Protein AF-A0A2K8Z635-F1 (afdb_monomer_lite)

Sequence (127 aa):
MEIAISVKSTGHTFAFESPINYEHSSGFTSQISENAKSEMELFAINGAIYDAGKGVIEWVYNIGTKQEDVEHIGIWWENRKLTDYDGVFALPVQAIILLEQAGIKVGENYRPESDPAAGEKRLFILD

Organism: NCBI:txid2057025

pLDDT: mean 82.05, std 16.28, range [40.5, 97.56]

Radius of gyration: 15.07 Å; chains: 1; bounding box: 42×35×36 Å

Secondary structure (DSSP, 8-state):
------EEEEEEEEEEEEEEEEE-TTS-EEEEEEEEEEEEEEEEETT---SSEEEEEEEEEESSSSS-EEEEEEEEEETTEEEEES-SSPPPHHHHHHHHHTTPBPPGGGSGGGSTTS-SS--EEE-

Foldseek 3Di:
DDDPFDKDFLPQKDWAWAWEWEAEPVRDIDTLAGTKTKMWTWIFGVSDDDQWGKTKIWMWIDSPDPDIDIDIKIWTHHRLETDDIPDPDADDPRVQVSSVVSVRHYDPVRDLVNDPVSPPGYDYDYD

Structure (mmCIF, N/CA/C/O backbone):
data_AF-A0A2K8Z635-F1
#
_entry.id   AF-A0A2K8Z635-F1
#
loop_
_atom_site.group_PDB
_atom_site.id
_atom_site.type_symbol
_atom_site.label_atom_id
_atom_site.label_alt_id
_atom_site.label_comp_id
_atom_site.label_asym_id
_atom_site.label_entity_id
_atom_site.label_seq_id
_atom_site.pdbx_PDB_ins_code
_atom_site.Cartn_x
_atom_site.Cartn_y
_atom_site.Cartn_z
_atom_site.occupancy
_atom_site.B_iso_or_equiv
_atom_site.auth_seq_id
_atom_site.auth_comp_id
_atom_site.auth_asym_id
_atom_site.auth_atom_id
_atom_site.pdbx_PDB_model_num
ATOM 1 N N . MET A 1 1 ? -29.509 15.223 8.320 1.00 44.94 1 MET A N 1
ATOM 2 C CA . MET A 1 1 ? -28.240 15.808 7.849 1.00 44.94 1 MET A CA 1
ATOM 3 C C . MET A 1 1 ? -27.426 14.654 7.297 1.00 44.94 1 MET A C 1
ATOM 5 O O . MET A 1 1 ? -26.952 13.849 8.086 1.00 44.94 1 MET A O 1
ATOM 9 N N . GLU A 1 2 ? -27.387 14.485 5.976 1.00 46.06 2 GLU A N 1
ATOM 10 C CA . GLU A 1 2 ? -26.476 13.518 5.355 1.00 46.06 2 GLU A CA 1
ATOM 11 C C . GLU A 1 2 ? -25.056 14.053 5.518 1.00 46.06 2 GLU A C 1
ATOM 13 O O . GLU A 1 2 ? -24.735 15.147 5.054 1.00 46.06 2 GLU A O 1
ATOM 18 N N . ILE A 1 3 ? -24.217 13.318 6.241 1.00 56.84 3 ILE A N 1
ATOM 19 C CA . ILE A 1 3 ? -22.784 13.581 6.247 1.00 56.84 3 ILE A CA 1
ATOM 20 C C . ILE A 1 3 ? -22.278 13.021 4.920 1.00 56.84 3 ILE A C 1
ATOM 22 O O . ILE A 1 3 ? -22.332 11.811 4.712 1.00 56.84 3 ILE A O 1
ATOM 26 N N . ALA A 1 4 ? -21.835 13.888 4.010 1.00 60.78 4 ALA A N 1
ATOM 27 C CA . ALA A 1 4 ? -21.200 13.454 2.773 1.00 60.78 4 ALA A CA 1
ATOM 28 C C . ALA A 1 4 ? -19.910 12.694 3.120 1.00 60.78 4 ALA A C 1
ATOM 30 O O . ALA A 1 4 ? -18.899 13.292 3.495 1.00 60.78 4 ALA A O 1
ATOM 31 N N . ILE A 1 5 ? -19.964 11.365 3.041 1.00 65.88 5 ILE A N 1
ATOM 32 C CA . ILE A 1 5 ? -18.805 10.491 3.208 1.00 65.88 5 ILE A CA 1
ATOM 33 C C . ILE A 1 5 ? -17.920 10.709 1.982 1.00 65.88 5 ILE A C 1
ATOM 35 O O . ILE A 1 5 ? -18.317 10.388 0.865 1.00 65.88 5 ILE A O 1
ATOM 39 N N . SER A 1 6 ? -16.737 11.285 2.183 1.00 82.81 6 SER A N 1
ATOM 40 C CA . SER A 1 6 ? -15.751 11.497 1.119 1.00 82.81 6 SER A CA 1
ATOM 41 C C . SER A 1 6 ? -14.431 10.856 1.515 1.00 82.81 6 SER A C 1
ATOM 43 O O . SER A 1 6 ? -14.012 10.948 2.669 1.00 82.81 6 SER A O 1
ATOM 45 N N . VAL A 1 7 ? -13.793 10.180 0.565 1.00 89.31 7 VAL A N 1
ATOM 46 C CA . VAL A 1 7 ? -12.424 9.688 0.721 1.00 89.31 7 VAL A CA 1
ATOM 47 C C . VAL A 1 7 ? -11.491 10.888 0.568 1.00 89.31 7 VAL A C 1
ATOM 49 O O . VAL A 1 7 ? -11.646 11.676 -0.364 1.00 89.31 7 VAL A O 1
ATOM 52 N N . LYS A 1 8 ? -10.587 11.081 1.528 1.00 94.75 8 LYS A N 1
ATOM 53 C CA . LYS A 1 8 ? -9.629 12.191 1.553 1.00 94.75 8 LYS A CA 1
ATOM 54 C C . LYS A 1 8 ? -8.260 11.685 1.972 1.00 94.75 8 LYS A C 1
ATOM 56 O O . LYS A 1 8 ? -8.165 10.675 2.669 1.00 94.75 8 LYS A O 1
ATOM 61 N N . SER A 1 9 ? -7.233 12.425 1.572 1.00 96.31 9 SER A N 1
ATOM 62 C CA . SER A 1 9 ? -5.860 12.192 2.001 1.00 96.31 9 SER A CA 1
ATOM 63 C C . SER A 1 9 ? -5.777 12.133 3.524 1.00 96.31 9 SER A C 1
ATOM 65 O O . SER A 1 9 ? -6.423 12.916 4.230 1.00 96.31 9 SER A O 1
ATOM 67 N N . THR A 1 10 ? -4.977 11.192 4.015 1.00 96.00 10 THR A N 1
ATOM 68 C CA . THR A 1 10 ? -4.599 11.105 5.431 1.00 96.00 10 THR A CA 1
ATOM 69 C C . THR A 1 10 ? -3.318 11.884 5.739 1.00 96.00 10 THR A C 1
ATOM 71 O O . THR A 1 10 ? -2.950 12.015 6.903 1.00 96.00 10 THR A O 1
ATOM 74 N N . GLY A 1 11 ? -2.635 12.400 4.711 1.00 95.69 11 GLY A N 1
ATOM 75 C CA . GLY A 1 11 ? -1.324 13.044 4.807 1.00 95.69 11 GLY A CA 1
ATOM 76 C C . GLY A 1 11 ? -0.149 12.072 4.943 1.00 95.69 11 GLY A C 1
ATOM 77 O O . GLY A 1 11 ? 0.991 12.520 5.048 1.00 95.69 11 GLY A O 1
ATOM 78 N N . HIS A 1 12 ? -0.401 10.760 4.949 1.00 97.12 12 HIS A N 1
ATOM 79 C CA . HIS A 1 12 ? 0.648 9.747 4.931 1.00 97.12 12 HIS A CA 1
ATOM 80 C C . HIS A 1 12 ? 1.047 9.443 3.488 1.00 97.12 12 HIS A C 1
ATOM 82 O O . HIS A 1 12 ? 0.232 8.935 2.715 1.00 97.12 12 HIS A O 1
ATOM 88 N N . THR A 1 13 ? 2.304 9.733 3.158 1.00 96.00 13 THR A N 1
ATOM 89 C CA . THR A 1 13 ? 2.902 9.475 1.847 1.00 96.00 13 THR A CA 1
ATOM 90 C C . THR A 1 13 ? 4.233 8.742 1.985 1.00 96.00 13 THR A C 1
ATOM 92 O O . THR A 1 13 ? 4.923 8.852 3.003 1.00 96.00 13 THR A O 1
ATOM 95 N N . PHE A 1 14 ? 4.602 7.979 0.957 1.00 90.62 14 PHE A N 1
ATOM 96 C CA . PHE A 1 14 ? 5.854 7.233 0.910 1.00 90.62 14 PHE A CA 1
ATOM 97 C C . PHE A 1 14 ? 6.401 7.173 -0.521 1.00 90.62 14 PHE A C 1
ATOM 99 O O . PHE A 1 14 ? 5.813 6.538 -1.393 1.00 90.62 14 PHE A O 1
ATOM 106 N N . ALA A 1 15 ? 7.548 7.814 -0.754 1.00 92.50 15 ALA A N 1
ATOM 107 C CA . ALA A 1 15 ? 8.240 7.806 -2.041 1.00 92.50 15 ALA A CA 1
ATOM 108 C C . ALA A 1 15 ? 9.423 6.828 -2.032 1.00 92.50 15 ALA A C 1
ATOM 110 O O . ALA A 1 15 ? 10.164 6.742 -1.048 1.00 92.50 15 ALA A O 1
ATOM 111 N N . PHE A 1 16 ? 9.614 6.100 -3.130 1.00 89.88 16 PHE A N 1
ATOM 112 C CA . PHE A 1 16 ? 10.649 5.077 -3.256 1.00 89.88 16 PHE A CA 1
ATOM 113 C C . PHE A 1 16 ? 11.012 4.799 -4.717 1.00 89.88 16 PHE A C 1
ATOM 115 O O . PHE A 1 16 ? 10.298 5.175 -5.644 1.00 89.88 16 PHE A O 1
ATOM 122 N N . GLU A 1 17 ? 12.128 4.102 -4.918 1.00 88.56 17 GLU A N 1
ATOM 123 C CA . GLU A 1 17 ? 12.470 3.498 -6.203 1.00 88.56 17 GLU A CA 1
ATOM 124 C C . GLU A 1 17 ? 12.459 1.974 -6.055 1.00 88.56 17 GLU A C 1
ATOM 126 O O . GLU A 1 17 ? 12.919 1.431 -5.044 1.00 88.56 17 GLU A O 1
ATOM 131 N N . SER A 1 18 ? 11.874 1.275 -7.026 1.00 82.62 18 SER A N 1
ATOM 132 C CA . SER A 1 18 ? 11.796 -0.188 -7.000 1.00 82.62 18 SER A CA 1
ATOM 133 C C . SER A 1 18 ? 11.584 -0.773 -8.394 1.00 82.62 18 SER A C 1
ATOM 135 O O . SER A 1 18 ? 11.119 -0.061 -9.292 1.00 82.62 18 SER A O 1
ATOM 137 N N . PRO A 1 19 ? 11.891 -2.065 -8.591 1.00 83.81 19 PRO A N 1
ATOM 138 C CA . PRO A 1 19 ? 11.455 -2.755 -9.788 1.00 83.81 19 PRO A CA 1
ATOM 139 C C . PRO A 1 19 ? 9.928 -2.828 -9.829 1.00 83.81 19 PRO A C 1
ATOM 141 O O . PRO A 1 19 ? 9.289 -3.082 -8.810 1.00 83.81 19 PRO A O 1
ATOM 144 N N . ILE A 1 20 ? 9.363 -2.666 -11.021 1.00 81.56 20 ILE A N 1
ATOM 145 C CA . ILE A 1 20 ? 7.942 -2.880 -11.291 1.00 81.56 20 ILE A CA 1
ATOM 146 C C . ILE A 1 20 ? 7.815 -4.073 -12.222 1.00 81.56 20 ILE A C 1
ATOM 148 O O . ILE A 1 20 ? 8.414 -4.095 -13.302 1.00 81.56 20 ILE A O 1
ATOM 152 N N . ASN A 1 21 ? 7.023 -5.053 -11.803 1.00 79.88 21 ASN A N 1
ATOM 153 C CA . ASN A 1 21 ? 6.671 -6.209 -12.610 1.00 79.88 21 ASN A CA 1
ATOM 154 C C . ASN A 1 21 ? 5.177 -6.168 -12.910 1.00 79.88 21 ASN A C 1
ATOM 156 O O . ASN A 1 21 ? 4.376 -5.928 -12.014 1.00 79.88 21 ASN A O 1
ATOM 160 N N . TYR A 1 22 ? 4.814 -6.439 -14.154 1.00 75.25 22 TYR A N 1
ATOM 161 C CA . TYR A 1 22 ? 3.451 -6.773 -14.529 1.00 75.25 22 TYR A CA 1
ATOM 162 C C . TYR A 1 22 ? 3.219 -8.255 -14.294 1.00 75.25 22 TYR A C 1
ATOM 164 O O . TYR A 1 22 ? 4.064 -9.070 -14.680 1.00 75.25 22 TYR A O 1
ATOM 172 N N . GLU A 1 23 ? 2.079 -8.613 -13.727 1.00 70.69 23 GLU A N 1
ATOM 173 C CA . GLU A 1 23 ? 1.640 -9.997 -13.659 1.00 70.69 23 GLU A CA 1
ATOM 174 C C . GLU A 1 23 ? 0.382 -10.202 -14.499 1.00 70.69 23 GLU A C 1
ATOM 176 O O . GLU A 1 23 ? -0.639 -9.551 -14.312 1.00 70.69 23 GLU A O 1
ATOM 181 N N . HIS A 1 24 ? 0.461 -11.142 -15.436 1.00 69.19 24 HIS A N 1
ATOM 182 C CA . HIS A 1 24 ? -0.672 -11.543 -16.258 1.00 69.19 24 HIS A CA 1
ATOM 183 C C . HIS A 1 24 ? -1.555 -12.530 -15.492 1.00 69.19 24 HIS A C 1
ATOM 185 O O . HIS A 1 24 ? -1.052 -13.334 -14.706 1.00 69.19 24 HIS A O 1
ATOM 191 N N . SER A 1 25 ? -2.847 -12.612 -15.829 1.00 68.69 25 SER A N 1
ATOM 192 C CA . SER A 1 25 ? -3.789 -13.559 -15.200 1.00 68.69 25 SER A CA 1
ATOM 193 C C . SER A 1 25 ? -3.396 -15.043 -15.349 1.00 68.69 25 SER A C 1
ATOM 195 O O . SER A 1 25 ? -3.985 -15.913 -14.713 1.00 68.69 25 SER A O 1
ATOM 197 N N . SER A 1 26 ? -2.403 -15.358 -16.189 1.00 74.44 26 SER A N 1
ATOM 198 C CA . SER A 1 26 ? -1.789 -16.686 -16.306 1.00 74.44 26 SER A CA 1
ATOM 199 C C . SER A 1 26 ? -0.728 -16.992 -15.235 1.00 74.44 26 SER A C 1
ATOM 201 O O . SER A 1 26 ? -0.135 -18.069 -15.286 1.00 74.44 26 SER A O 1
ATOM 203 N N . GLY A 1 27 ? -0.422 -16.050 -14.335 1.00 67.50 27 GLY A N 1
ATOM 204 C CA . GLY A 1 27 ? 0.695 -16.122 -13.382 1.00 67.50 27 GLY A CA 1
ATOM 205 C C . GLY A 1 27 ? 2.073 -15.903 -14.022 1.00 67.50 27 GLY A C 1
ATOM 206 O O . GLY A 1 27 ? 3.099 -16.242 -13.435 1.00 67.50 27 GLY A O 1
ATOM 207 N N . PHE A 1 28 ? 2.117 -15.403 -15.264 1.00 75.12 28 PHE A N 1
ATOM 208 C CA . PHE A 1 28 ? 3.374 -15.026 -15.917 1.00 75.12 28 PHE A CA 1
ATOM 209 C C . PHE A 1 28 ? 3.730 -13.598 -15.523 1.00 75.12 28 PHE A C 1
ATOM 211 O O . PHE A 1 28 ? 2.855 -12.734 -15.516 1.00 75.12 28 PHE A O 1
ATOM 218 N N . THR A 1 29 ? 5.007 -13.339 -15.254 1.00 72.94 29 THR A N 1
ATOM 219 C CA . THR A 1 29 ? 5.478 -12.018 -14.841 1.00 72.94 29 THR A CA 1
ATOM 220 C C . THR A 1 29 ? 6.413 -11.412 -15.883 1.00 72.94 29 THR A C 1
ATOM 222 O O . THR A 1 29 ? 7.331 -12.066 -16.381 1.00 72.94 29 THR A O 1
ATOM 225 N N . SER A 1 30 ? 6.191 -10.136 -16.191 1.00 78.19 30 SER A N 1
ATOM 226 C CA . SER A 1 30 ? 7.004 -9.339 -17.110 1.00 78.19 30 SER A CA 1
ATOM 227 C C . SER A 1 30 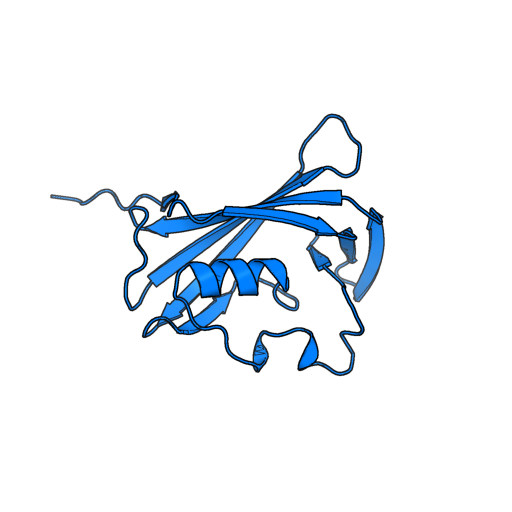? 7.576 -8.144 -16.360 1.00 78.19 30 SER A C 1
ATOM 229 O O . SER A 1 30 ? 6.828 -7.318 -15.845 1.00 78.19 30 SER A O 1
ATOM 231 N N . GLN A 1 31 ? 8.898 -8.013 -16.296 1.00 81.38 31 GLN A N 1
ATOM 232 C CA . GLN A 1 31 ? 9.506 -6.837 -15.684 1.00 81.38 31 GLN A CA 1
ATOM 233 C C . GLN A 1 31 ? 9.316 -5.613 -16.590 1.00 81.38 31 GLN A C 1
ATOM 235 O O . GLN A 1 31 ? 9.783 -5.608 -17.729 1.00 81.38 31 GLN A O 1
ATOM 240 N N . ILE A 1 32 ? 8.647 -4.578 -16.079 1.00 82.94 32 ILE A N 1
ATOM 241 C CA . ILE A 1 32 ? 8.407 -3.322 -16.804 1.00 82.94 32 ILE A CA 1
ATOM 242 C C . ILE A 1 32 ? 9.525 -2.313 -16.519 1.00 82.94 32 ILE A C 1
ATOM 244 O O . ILE A 1 32 ? 9.932 -1.560 -17.401 1.00 82.94 32 ILE A O 1
ATOM 248 N N . SER A 1 33 ? 10.048 -2.300 -15.291 1.00 84.31 33 SER A N 1
ATOM 249 C CA . SER A 1 33 ? 11.149 -1.420 -14.899 1.00 84.31 33 SER A CA 1
ATOM 250 C C . SER A 1 33 ? 12.019 -2.066 -13.825 1.00 84.31 33 SER A C 1
ATOM 252 O O . SER A 1 33 ? 11.529 -2.796 -12.966 1.00 84.31 33 SER A O 1
ATOM 254 N N . GLU A 1 34 ? 13.322 -1.796 -13.854 1.00 83.56 34 GLU A N 1
ATOM 255 C CA . GLU A 1 34 ? 14.257 -2.139 -12.770 1.00 83.56 34 GLU A CA 1
ATOM 256 C C . GLU A 1 34 ? 14.234 -1.118 -11.633 1.00 83.56 34 GLU A C 1
ATOM 258 O O . GLU A 1 34 ? 14.522 -1.468 -10.491 1.00 83.56 34 GLU A O 1
ATOM 263 N N . ASN A 1 35 ? 13.900 0.137 -11.940 1.00 85.69 35 ASN A N 1
ATOM 264 C CA . ASN A 1 35 ? 14.037 1.244 -11.004 1.00 85.69 35 ASN A CA 1
ATOM 265 C C 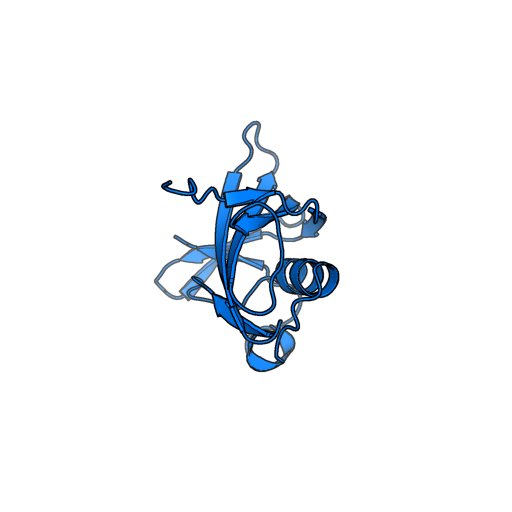. ASN A 1 35 ? 13.016 2.352 -11.297 1.00 85.69 35 ASN A C 1
ATOM 267 O O . ASN A 1 35 ? 13.366 3.468 -11.685 1.00 85.69 35 ASN A O 1
ATOM 271 N N . ALA A 1 36 ? 11.733 2.018 -11.178 1.00 87.94 36 ALA A N 1
ATOM 272 C CA . ALA A 1 36 ? 10.662 2.987 -11.339 1.00 87.94 36 ALA A CA 1
ATOM 273 C C . ALA A 1 36 ? 10.591 3.897 -10.115 1.00 87.94 36 ALA A C 1
ATOM 275 O O . ALA A 1 36 ? 10.614 3.425 -8.975 1.00 87.94 36 ALA A O 1
ATOM 276 N N . LYS A 1 37 ? 10.445 5.198 -10.363 1.00 90.62 37 LYS A N 1
ATOM 277 C CA . LYS A 1 37 ? 10.122 6.160 -9.309 1.00 90.62 37 LYS A CA 1
ATOM 278 C C . LYS A 1 37 ? 8.659 5.993 -8.951 1.00 90.62 37 LYS A C 1
ATOM 280 O O . LYS A 1 37 ? 7.822 5.981 -9.848 1.00 90.62 37 LYS A O 1
ATOM 285 N N . SER A 1 38 ? 8.389 5.826 -7.667 1.00 90.88 38 SER A N 1
ATOM 286 C CA . SER A 1 38 ? 7.069 5.528 -7.131 1.00 90.88 38 SER A CA 1
ATOM 287 C C . SER A 1 38 ? 6.748 6.429 -5.948 1.00 90.88 38 SER A C 1
ATOM 289 O O . SER A 1 38 ? 7.625 6.747 -5.142 1.00 90.88 38 SER A O 1
ATOM 291 N N . GLU A 1 39 ? 5.479 6.780 -5.817 1.00 94.69 39 GLU A N 1
ATOM 292 C CA . GLU A 1 39 ? 4.905 7.454 -4.663 1.00 94.69 39 GLU A CA 1
ATOM 293 C C . GLU A 1 39 ? 3.601 6.757 -4.280 1.00 94.69 39 GLU A C 1
ATOM 295 O O . GLU A 1 39 ? 2.767 6.473 -5.135 1.00 94.69 39 GLU A O 1
ATOM 300 N N . MET A 1 40 ? 3.442 6.451 -2.995 1.00 95.25 40 MET A N 1
ATOM 301 C CA . MET A 1 40 ? 2.195 5.943 -2.437 1.00 95.25 40 MET A CA 1
ATOM 302 C C . MET A 1 40 ? 1.599 6.953 -1.466 1.00 95.25 40 MET A C 1
ATOM 304 O O . MET A 1 40 ? 2.320 7.502 -0.632 1.00 95.25 40 MET A O 1
ATOM 308 N N . GLU A 1 41 ? 0.283 7.132 -1.512 1.00 97.56 41 GLU A N 1
ATOM 309 C CA . GLU A 1 41 ? -0.470 7.956 -0.569 1.00 97.56 41 GLU A CA 1
ATOM 310 C C . GLU A 1 41 ? -1.679 7.195 -0.024 1.00 97.56 41 GLU A C 1
ATOM 312 O O . GLU A 1 41 ? -2.409 6.529 -0.757 1.00 97.56 41 GLU A O 1
ATOM 317 N N . LEU A 1 42 ? -1.904 7.304 1.288 1.00 97.56 42 LEU A N 1
ATOM 318 C CA . LEU A 1 42 ? -3.050 6.692 1.948 1.00 97.56 42 LEU A CA 1
ATOM 319 C C . LEU A 1 42 ? -4.221 7.676 2.041 1.00 97.56 42 LEU A C 1
ATOM 321 O O . LEU A 1 42 ? -4.117 8.749 2.647 1.00 97.56 42 LEU A O 1
ATOM 325 N N . PHE A 1 43 ? -5.380 7.245 1.556 1.00 97.25 43 PHE A N 1
ATOM 326 C CA . PHE A 1 43 ? -6.647 7.950 1.675 1.00 97.25 43 PHE A CA 1
ATOM 327 C C . PHE A 1 43 ? -7.642 7.155 2.525 1.00 97.25 43 PHE A C 1
ATOM 329 O O . PHE A 1 43 ? -7.738 5.931 2.439 1.00 97.25 43 PHE A O 1
ATOM 336 N N . ALA A 1 44 ? -8.439 7.859 3.326 1.00 96.50 44 ALA A N 1
ATOM 337 C CA . ALA A 1 44 ? -9.456 7.266 4.190 1.00 96.50 44 ALA A CA 1
ATOM 338 C C . ALA A 1 44 ? -10.733 8.109 4.210 1.00 96.50 44 ALA A C 1
ATOM 340 O O . ALA A 1 44 ? -10.757 9.262 3.767 1.00 96.50 44 ALA A O 1
ATOM 341 N N . ILE A 1 45 ? -11.814 7.549 4.756 1.00 92.50 45 ILE A N 1
ATOM 342 C CA . ILE A 1 45 ? -13.055 8.300 4.970 1.00 92.50 45 ILE A CA 1
ATOM 343 C C . ILE A 1 45 ? -12.761 9.526 5.840 1.00 92.50 45 ILE A C 1
ATOM 345 O O . ILE A 1 45 ? -12.271 9.418 6.963 1.00 92.50 45 ILE A O 1
ATOM 349 N N . ASN A 1 46 ? -13.077 10.701 5.300 1.00 91.44 46 ASN A N 1
ATOM 350 C CA . ASN A 1 46 ? -12.817 12.007 5.894 1.00 91.44 46 ASN A CA 1
ATOM 351 C C . ASN A 1 46 ? -11.334 12.284 6.215 1.00 91.44 46 ASN A C 1
ATOM 353 O O . ASN A 1 46 ? -11.057 13.230 6.948 1.00 91.44 46 ASN A O 1
ATOM 357 N N . GLY A 1 47 ? -10.397 11.506 5.658 1.00 93.88 47 GLY A N 1
ATOM 358 C CA . GLY A 1 47 ? -8.954 11.671 5.871 1.00 93.88 47 GLY A CA 1
ATOM 359 C C . GLY A 1 47 ? -8.472 11.235 7.254 1.00 93.88 47 GLY A C 1
ATOM 360 O O . GLY A 1 47 ? -7.402 11.649 7.685 1.00 93.88 47 GLY A O 1
ATOM 361 N N . ALA A 1 48 ? -9.259 10.428 7.975 1.00 93.94 48 ALA A N 1
ATOM 362 C CA . ALA A 1 48 ? -8.948 10.016 9.339 1.00 93.94 48 ALA A CA 1
ATOM 363 C C . ALA A 1 48 ? -8.848 8.490 9.476 1.00 93.94 48 ALA A C 1
ATOM 365 O O . ALA A 1 48 ? -9.697 7.746 8.982 1.00 93.94 48 ALA A O 1
ATOM 366 N N . ILE A 1 49 ? -7.830 8.035 10.213 1.00 94.56 49 ILE A N 1
ATOM 367 C CA . ILE A 1 49 ? -7.651 6.628 10.585 1.00 94.56 49 ILE A CA 1
ATOM 368 C C . ILE A 1 49 ? -8.347 6.365 11.923 1.00 94.56 49 ILE A C 1
ATOM 370 O O . ILE A 1 49 ? -7.826 6.670 12.999 1.00 94.56 49 ILE A O 1
ATOM 374 N N . TYR A 1 50 ? -9.555 5.813 11.843 1.00 94.06 50 TYR A N 1
ATOM 375 C CA . TYR A 1 50 ? -10.314 5.327 12.997 1.00 94.06 50 TYR A CA 1
ATOM 376 C C . TYR A 1 50 ? -9.910 3.896 13.364 1.00 94.06 50 TYR A C 1
ATOM 378 O O . TYR A 1 50 ? -9.160 3.248 12.638 1.00 94.06 50 TYR A O 1
ATOM 386 N N . ASP A 1 51 ? -10.426 3.373 14.477 1.00 96.00 51 ASP A N 1
ATOM 387 C CA . ASP A 1 51 ? -10.096 2.009 14.901 1.00 96.00 51 ASP A CA 1
ATOM 388 C C . ASP A 1 51 ? -10.599 0.942 13.923 1.00 96.00 51 ASP A C 1
ATOM 390 O O . ASP A 1 51 ? -9.919 -0.059 13.726 1.00 96.00 51 ASP A O 1
ATOM 394 N N . ALA A 1 52 ? -11.733 1.165 13.261 1.00 96.56 52 ALA A N 1
ATOM 395 C CA . ALA A 1 52 ? -12.201 0.340 12.153 1.00 96.56 52 ALA A CA 1
ATOM 396 C C . ALA A 1 52 ? -12.547 1.228 10.959 1.00 96.56 52 ALA A C 1
ATOM 398 O O . ALA A 1 52 ? -13.074 2.333 11.133 1.00 96.56 52 ALA A O 1
ATOM 399 N N . GLY A 1 53 ? -12.250 0.761 9.752 1.00 95.19 53 GLY A N 1
ATOM 400 C CA . GLY A 1 53 ? -12.467 1.558 8.558 1.00 95.19 53 GLY A CA 1
ATOM 401 C C . GLY A 1 53 ? -12.011 0.887 7.275 1.00 95.19 53 GLY A C 1
ATOM 402 O O . GLY A 1 53 ? -11.615 -0.277 7.246 1.00 95.19 53 GLY A O 1
ATOM 403 N N . LYS A 1 54 ? -12.116 1.665 6.201 1.00 95.56 54 LYS A N 1
ATOM 404 C CA . LYS A 1 54 ? -11.620 1.325 4.875 1.00 95.56 54 LYS A CA 1
ATOM 405 C C . LYS A 1 54 ? -10.959 2.537 4.239 1.00 95.56 54 LYS A C 1
ATOM 407 O O . LYS A 1 54 ? -11.307 3.681 4.562 1.00 95.56 54 LYS A O 1
ATOM 412 N N . GLY A 1 55 ? -10.044 2.273 3.326 1.00 95.12 55 GLY A N 1
ATOM 413 C CA . GLY A 1 55 ? -9.252 3.284 2.647 1.00 95.12 55 GLY A CA 1
ATOM 414 C C . GLY A 1 55 ? -8.785 2.796 1.290 1.00 95.12 55 GLY A C 1
ATOM 415 O O . GLY A 1 55 ? -9.130 1.693 0.869 1.00 95.12 55 GLY A O 1
ATOM 416 N N . VAL A 1 56 ? -8.011 3.639 0.626 1.00 95.56 56 VAL A N 1
ATOM 417 C CA . VAL A 1 56 ? -7.325 3.306 -0.617 1.00 95.56 56 VAL A CA 1
ATOM 418 C C . VAL A 1 56 ? -5.899 3.824 -0.524 1.00 95.56 56 VAL A C 1
ATOM 420 O O . VAL A 1 56 ? -5.672 4.934 -0.040 1.00 95.56 56 VAL A O 1
ATOM 423 N N . ILE A 1 57 ? -4.946 3.005 -0.941 1.00 95.25 57 ILE A N 1
ATOM 424 C CA . ILE A 1 57 ? -3.594 3.448 -1.246 1.00 95.25 57 ILE A CA 1
ATOM 425 C C . ILE A 1 57 ? -3.592 3.791 -2.729 1.00 95.25 57 ILE A C 1
ATOM 427 O O . ILE A 1 57 ? -3.886 2.931 -3.556 1.00 95.25 57 ILE A O 1
ATOM 431 N N . GLU A 1 58 ? -3.303 5.041 -3.057 1.00 94.88 58 GLU A N 1
ATOM 432 C CA . GLU A 1 58 ? -2.990 5.439 -4.426 1.00 94.88 58 GLU A CA 1
ATOM 433 C C . GLU A 1 58 ? -1.493 5.261 -4.635 1.00 94.88 58 GLU A C 1
ATOM 435 O O . GLU A 1 58 ? -0.700 5.735 -3.823 1.00 94.88 58 GLU A O 1
ATOM 440 N N . TRP A 1 59 ? -1.112 4.556 -5.692 1.00 92.50 59 TRP A N 1
ATOM 441 C CA . TRP A 1 59 ? 0.273 4.330 -6.063 1.00 92.50 59 TRP A CA 1
ATOM 442 C C . TRP A 1 59 ? 0.527 4.912 -7.449 1.00 92.50 59 TRP A C 1
ATOM 444 O O . TRP A 1 59 ? 0.111 4.358 -8.463 1.00 92.50 59 TRP A O 1
ATOM 454 N N . VAL A 1 60 ? 1.242 6.032 -7.471 1.00 92.56 60 VAL A N 1
ATOM 455 C CA . VAL A 1 60 ? 1.705 6.696 -8.686 1.00 92.56 60 VAL A CA 1
ATOM 456 C C . VAL A 1 60 ? 3.112 6.210 -9.002 1.00 92.56 60 VAL A C 1
ATOM 458 O O . VAL A 1 60 ? 3.982 6.207 -8.127 1.00 92.56 60 VAL A O 1
ATOM 461 N N . TYR A 1 61 ? 3.375 5.813 -10.243 1.00 89.19 61 TYR A N 1
ATOM 462 C CA . TYR A 1 61 ? 4.719 5.433 -10.667 1.00 89.19 61 TYR A CA 1
ATOM 463 C C . TYR A 1 61 ? 5.053 5.896 -12.081 1.00 89.19 61 TYR A C 1
ATOM 465 O O . TYR A 1 61 ? 4.193 6.174 -12.913 1.00 89.19 61 TYR A O 1
ATOM 473 N N . ASN A 1 62 ? 6.354 5.988 -12.353 1.00 85.69 62 ASN A N 1
ATOM 474 C CA . ASN A 1 62 ? 6.883 6.358 -13.656 1.00 85.69 62 ASN A CA 1
ATOM 475 C C . ASN A 1 62 ? 7.967 5.365 -14.098 1.00 85.69 62 ASN A C 1
ATOM 477 O O . ASN A 1 62 ? 9.004 5.208 -13.444 1.00 85.69 62 ASN A O 1
ATOM 481 N N . ILE A 1 63 ? 7.740 4.725 -15.246 1.00 82.81 63 ILE A N 1
ATOM 482 C CA . ILE A 1 63 ? 8.652 3.757 -15.883 1.00 82.81 63 ILE A CA 1
ATOM 483 C C . ILE A 1 63 ? 9.562 4.397 -16.952 1.00 82.81 63 ILE A C 1
ATOM 485 O O . ILE A 1 63 ? 9.992 3.745 -17.900 1.00 82.81 63 ILE A O 1
ATOM 489 N N . GLY A 1 64 ? 9.857 5.693 -16.826 1.00 75.12 64 GLY A N 1
ATOM 490 C CA . GLY A 1 64 ? 10.671 6.459 -17.777 1.00 75.12 64 GLY A CA 1
ATOM 491 C C . GLY A 1 64 ? 9.889 7.022 -18.969 1.00 75.12 64 GLY A C 1
ATOM 492 O O . GLY A 1 64 ? 10.493 7.484 -19.940 1.00 75.12 64 GLY A O 1
ATOM 493 N N . THR A 1 65 ? 8.556 6.996 -18.917 1.00 74.88 65 THR A N 1
ATOM 494 C CA . THR A 1 65 ? 7.671 7.601 -19.922 1.00 74.88 65 THR A CA 1
ATOM 495 C C . THR A 1 65 ? 7.239 9.008 -19.484 1.00 74.88 65 THR A C 1
ATOM 497 O O . THR A 1 65 ? 7.492 9.454 -18.366 1.00 74.88 65 THR A O 1
ATOM 500 N N . LYS A 1 66 ? 6.609 9.768 -20.391 1.00 73.44 66 LYS A N 1
ATOM 501 C CA . LYS A 1 66 ? 6.106 11.122 -20.081 1.00 73.44 66 LYS A CA 1
ATOM 502 C C . LYS A 1 66 ? 4.828 11.127 -19.235 1.00 73.44 66 LYS A C 1
ATOM 504 O O . LYS A 1 66 ? 4.418 12.202 -18.812 1.00 73.44 66 LYS A O 1
ATOM 509 N N . GLN A 1 67 ? 4.177 9.979 -19.079 1.00 77.38 67 GLN A N 1
ATOM 510 C CA . GLN A 1 67 ? 2.940 9.834 -18.321 1.00 77.38 67 GLN A CA 1
ATOM 511 C C . GLN A 1 67 ? 3.240 9.068 -17.041 1.00 77.38 67 GLN A C 1
ATOM 513 O O . GLN A 1 67 ? 4.108 8.201 -17.024 1.00 77.38 67 GLN A O 1
ATOM 518 N N . GLU A 1 68 ? 2.565 9.459 -15.972 1.00 85.06 68 GLU A N 1
ATOM 519 C CA . GLU A 1 68 ? 2.546 8.708 -14.727 1.00 85.06 68 GLU A CA 1
ATOM 520 C C . GLU A 1 68 ? 1.402 7.702 -14.806 1.00 85.06 68 GLU A C 1
ATOM 522 O O . GLU A 1 68 ? 0.317 8.027 -15.298 1.00 85.06 68 GLU A O 1
ATOM 527 N N . ASP A 1 69 ? 1.675 6.491 -14.349 1.00 87.75 69 ASP A N 1
ATOM 528 C CA . ASP A 1 69 ? 0.689 5.437 -14.185 1.00 87.75 69 ASP A CA 1
ATOM 529 C C . ASP A 1 69 ? 0.179 5.473 -12.736 1.00 87.75 69 ASP A C 1
ATOM 531 O O . ASP A 1 69 ? 0.922 5.846 -11.821 1.00 87.75 69 ASP A O 1
ATOM 535 N N . VAL A 1 70 ? -1.094 5.128 -12.526 1.00 90.19 70 VAL A N 1
ATOM 536 C CA . VAL A 1 70 ? -1.752 5.199 -11.213 1.00 90.19 70 VAL A CA 1
ATOM 537 C C . VAL A 1 70 ? -2.503 3.907 -10.946 1.00 90.19 70 VAL A C 1
ATOM 539 O O . VAL A 1 70 ? -3.360 3.521 -11.736 1.00 90.19 70 VAL A O 1
ATOM 542 N N . GLU A 1 71 ? -2.211 3.293 -9.805 1.00 88.06 71 GLU A N 1
ATOM 543 C CA . GLU A 1 71 ? -2.888 2.099 -9.303 1.00 88.06 71 GLU A CA 1
ATOM 544 C C . GLU A 1 71 ? -3.546 2.378 -7.956 1.00 88.06 71 GLU A C 1
ATOM 546 O O . GLU A 1 71 ? -3.072 3.198 -7.162 1.00 88.06 71 GLU A O 1
ATOM 551 N N . HIS A 1 72 ? -4.633 1.666 -7.673 1.00 90.56 72 HIS A N 1
ATOM 552 C CA . HIS A 1 72 ? -5.394 1.813 -6.436 1.00 90.56 72 HIS A CA 1
ATOM 553 C C . HIS A 1 72 ? -5.485 0.479 -5.707 1.00 90.56 72 HIS A C 1
ATOM 555 O O . HIS A 1 72 ? -5.900 -0.517 -6.287 1.00 90.56 72 HIS A O 1
ATOM 561 N N . ILE A 1 73 ? -5.130 0.484 -4.421 1.00 91.44 73 ILE A N 1
ATOM 562 C CA . ILE A 1 73 ? -5.245 -0.677 -3.532 1.00 91.44 73 ILE A CA 1
ATOM 563 C C . ILE A 1 73 ? -6.214 -0.323 -2.404 1.00 91.44 73 ILE A C 1
ATOM 565 O O . ILE A 1 73 ? -5.874 0.407 -1.467 1.00 91.44 73 ILE A O 1
ATOM 569 N N . GLY A 1 74 ? -7.441 -0.812 -2.491 1.00 93.56 74 GLY A N 1
ATOM 570 C CA . GLY A 1 74 ? -8.425 -0.801 -1.423 1.00 93.56 74 GLY A CA 1
ATOM 571 C C . GLY A 1 74 ? -7.973 -1.636 -0.228 1.00 93.56 74 GLY A C 1
ATOM 572 O O . GLY A 1 74 ? -7.445 -2.736 -0.359 1.00 93.56 74 GLY A O 1
ATOM 573 N N . ILE A 1 75 ? -8.193 -1.101 0.969 1.00 95.38 75 ILE A N 1
ATOM 574 C CA . ILE A 1 75 ? -7.785 -1.713 2.236 1.00 95.38 75 ILE A CA 1
ATOM 575 C C . ILE A 1 75 ? -8.910 -1.635 3.268 1.00 95.38 75 ILE A C 1
ATOM 577 O O . ILE A 1 75 ? -9.678 -0.666 3.308 1.00 95.38 75 ILE A O 1
ATOM 581 N N . TRP A 1 76 ? -8.958 -2.621 4.162 1.00 96.50 76 TRP A N 1
ATOM 582 C CA . TRP A 1 76 ? -9.894 -2.685 5.283 1.00 96.50 76 TRP A CA 1
ATOM 583 C C . TRP A 1 76 ? -9.161 -3.030 6.573 1.00 96.50 76 TRP A C 1
ATOM 585 O O . TRP A 1 76 ? -8.219 -3.824 6.586 1.00 96.50 76 TRP A O 1
ATOM 595 N N . TRP A 1 77 ? -9.595 -2.426 7.678 1.00 97.25 77 TRP A N 1
ATOM 596 C CA . TRP A 1 77 ? -9.000 -2.676 8.984 1.00 97.25 77 TRP A CA 1
ATOM 597 C C . TRP A 1 77 ? -10.025 -2.663 10.114 1.00 97.25 77 TRP A C 1
ATOM 599 O O . TRP A 1 77 ? -11.035 -1.958 10.075 1.00 97.25 77 TRP A O 1
ATOM 609 N N . GLU A 1 78 ? -9.697 -3.394 11.176 1.00 97.44 78 GLU A N 1
ATOM 610 C CA . GLU A 1 78 ? -10.437 -3.435 12.437 1.00 97.44 78 GLU A CA 1
ATOM 611 C C . GLU A 1 78 ? -9.461 -3.412 13.613 1.00 97.44 78 GLU A C 1
ATOM 613 O O . GLU A 1 78 ? -8.419 -4.063 13.582 1.00 97.44 78 GLU A O 1
ATOM 618 N N . ASN A 1 79 ? -9.780 -2.661 14.669 1.00 96.88 79 ASN A N 1
ATOM 619 C CA . ASN A 1 79 ? -8.883 -2.413 15.806 1.00 96.88 79 ASN A CA 1
ATOM 620 C C . ASN A 1 79 ? -7.463 -1.993 15.373 1.00 96.88 79 ASN A C 1
ATOM 622 O O . ASN A 1 79 ? -6.463 -2.437 15.945 1.00 96.88 79 ASN A O 1
ATOM 626 N N . ARG A 1 80 ? -7.385 -1.162 14.323 1.00 96.19 80 ARG A N 1
ATOM 627 C CA . ARG A 1 80 ? -6.148 -0.743 13.648 1.00 96.19 80 ARG A CA 1
ATOM 628 C C . ARG A 1 80 ? -5.271 -1.911 13.202 1.00 96.19 80 ARG A C 1
ATOM 630 O O . ARG A 1 80 ? -4.048 -1.826 13.260 1.00 96.19 80 ARG A O 1
ATOM 637 N N . LYS A 1 81 ? -5.876 -3.017 12.787 1.00 97.19 81 LYS A N 1
ATOM 638 C CA . LYS A 1 81 ? -5.195 -4.158 12.184 1.00 97.19 81 LYS A CA 1
ATOM 639 C C . LYS A 1 81 ? -5.766 -4.382 10.793 1.00 97.19 81 LYS A C 1
ATOM 641 O O . LYS A 1 81 ? -6.984 -4.444 10.659 1.00 97.19 81 LYS A O 1
ATOM 646 N N . LEU A 1 82 ? -4.901 -4.511 9.790 1.00 96.12 82 LEU A N 1
ATOM 647 C CA . LEU A 1 82 ? -5.308 -4.841 8.427 1.00 96.12 82 LEU A CA 1
ATOM 648 C C . LEU A 1 82 ? -6.032 -6.193 8.432 1.00 96.12 82 LEU A C 1
ATOM 650 O O . LEU A 1 82 ? -5.497 -7.193 8.928 1.00 96.12 82 LEU A O 1
ATOM 654 N N . THR A 1 83 ? -7.260 -6.199 7.927 1.00 95.44 83 THR A N 1
ATOM 655 C CA . THR A 1 83 ? -8.115 -7.387 7.855 1.00 95.44 83 THR A CA 1
ATOM 656 C C . THR A 1 83 ? -8.325 -7.864 6.433 1.00 95.44 83 THR A C 1
ATOM 658 O O . THR A 1 83 ? -8.537 -9.061 6.272 1.00 95.44 83 THR A O 1
ATOM 661 N N . ASP A 1 84 ? -8.244 -6.972 5.443 1.00 93.44 84 ASP A N 1
ATOM 662 C CA . ASP A 1 84 ? -8.425 -7.306 4.031 1.00 93.44 84 ASP A CA 1
ATOM 663 C C . ASP A 1 84 ? -7.819 -6.232 3.107 1.00 93.44 84 ASP A C 1
ATOM 665 O O . ASP A 1 84 ? -7.578 -5.097 3.542 1.00 93.44 84 ASP A O 1
ATOM 669 N N . TYR A 1 85 ? -7.610 -6.577 1.836 1.00 91.94 85 TYR A N 1
ATOM 670 C CA . TYR A 1 85 ? -7.250 -5.654 0.754 1.00 91.94 85 TYR A CA 1
ATOM 671 C C . TYR A 1 85 ? -7.700 -6.209 -0.606 1.00 91.94 85 TYR A C 1
ATOM 673 O O . TYR A 1 85 ? -7.847 -7.416 -0.770 1.00 91.94 85 TYR A O 1
ATOM 681 N N . ASP A 1 86 ? -7.921 -5.343 -1.593 1.00 84.88 86 ASP A N 1
ATOM 682 C CA . ASP A 1 86 ? -8.476 -5.709 -2.908 1.00 84.88 86 ASP A CA 1
ATOM 683 C C . ASP A 1 86 ? -7.423 -6.196 -3.917 1.00 84.88 86 ASP A C 1
ATOM 685 O O . ASP A 1 86 ? -7.569 -6.032 -5.127 1.00 84.88 86 ASP A O 1
ATOM 689 N N . GLY A 1 87 ? -6.369 -6.842 -3.423 1.00 71.94 87 GLY A N 1
ATOM 690 C CA . GLY A 1 87 ? -5.345 -7.434 -4.267 1.00 71.94 87 GLY A CA 1
ATOM 691 C C . GLY A 1 87 ? -5.618 -8.901 -4.572 1.00 71.94 87 GLY A C 1
ATOM 692 O O . GLY A 1 87 ? -6.093 -9.665 -3.735 1.00 71.94 87 GLY A O 1
ATOM 693 N N . VAL A 1 88 ? -5.240 -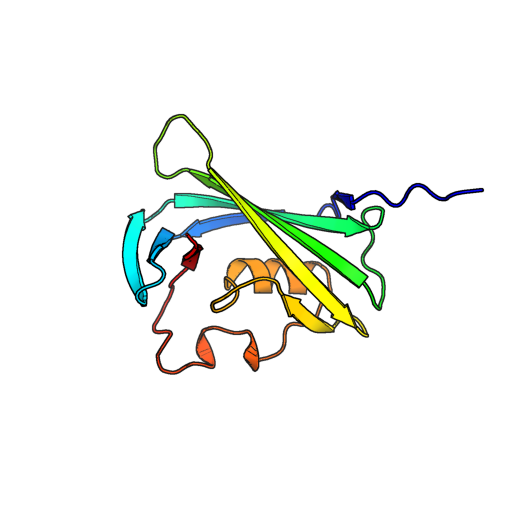9.321 -5.776 1.00 58.12 88 VAL A N 1
ATOM 694 C CA . VAL A 1 88 ? -5.175 -10.745 -6.145 1.00 58.12 88 VAL A CA 1
ATOM 695 C C . VAL A 1 88 ? -3.883 -11.397 -5.616 1.00 58.12 88 VAL A C 1
ATOM 697 O O . VAL A 1 88 ? -3.829 -12.610 -5.429 1.00 58.12 88 VAL A O 1
ATOM 700 N N . PHE A 1 89 ? -2.856 -10.590 -5.320 1.00 65.50 89 PHE A N 1
ATOM 701 C CA . PHE A 1 89 ? -1.504 -11.025 -4.946 1.00 65.50 89 PHE A CA 1
ATOM 702 C C . PHE A 1 89 ? -0.974 -10.270 -3.732 1.00 65.50 89 PHE A C 1
ATOM 704 O O . PHE A 1 89 ? -1.624 -9.348 -3.248 1.00 65.50 89 PHE A O 1
ATOM 711 N N . ALA A 1 90 ? 0.209 -10.658 -3.245 1.00 72.31 90 ALA A N 1
ATOM 712 C CA . ALA A 1 90 ? 0.825 -10.118 -2.037 1.00 72.31 90 ALA A CA 1
ATOM 713 C C . ALA A 1 90 ? 0.887 -8.583 -2.023 1.00 72.31 90 ALA A C 1
ATOM 715 O O . ALA A 1 90 ? 1.239 -7.937 -3.012 1.00 72.31 90 ALA A O 1
ATOM 716 N N . LEU A 1 91 ? 0.585 -8.008 -0.860 1.00 82.69 91 LEU A N 1
ATOM 717 C CA . LEU A 1 91 ? 0.636 -6.570 -0.657 1.00 82.69 91 LEU A CA 1
ATOM 718 C C . LEU A 1 91 ? 2.085 -6.056 -0.824 1.00 82.69 91 LEU A C 1
ATOM 720 O O . LEU A 1 91 ? 3.006 -6.619 -0.219 1.00 82.69 91 LEU A O 1
ATOM 724 N N . PRO A 1 92 ? 2.309 -4.971 -1.589 1.00 84.88 92 PRO A N 1
ATOM 725 C CA . PRO A 1 92 ? 3.594 -4.285 -1.669 1.00 84.88 92 PRO A CA 1
ATOM 726 C C . PRO A 1 92 ? 4.244 -4.037 -0.308 1.00 84.88 92 PRO A C 1
ATOM 728 O O . PRO A 1 92 ? 3.610 -3.481 0.588 1.00 84.88 92 PRO A O 1
ATOM 731 N N . VAL A 1 93 ? 5.538 -4.337 -0.152 1.00 86.62 93 VAL A N 1
ATOM 732 C CA . VAL A 1 93 ? 6.242 -4.055 1.116 1.00 86.62 93 VAL A CA 1
ATOM 733 C C . VAL A 1 93 ? 6.202 -2.562 1.473 1.00 86.62 93 VAL A C 1
ATOM 735 O O . VAL A 1 93 ? 6.125 -2.198 2.643 1.00 86.62 93 VAL A O 1
ATOM 738 N N . GLN A 1 94 ? 6.178 -1.684 0.471 1.00 89.44 94 GLN A N 1
ATOM 739 C CA . GLN A 1 94 ? 6.053 -0.240 0.653 1.00 89.44 94 GLN A CA 1
ATOM 740 C C . GLN A 1 94 ? 4.662 0.170 1.147 1.00 89.44 94 GLN A C 1
ATOM 742 O O . GLN A 1 94 ? 4.565 1.034 2.017 1.00 89.44 94 GLN A O 1
ATOM 747 N N . ALA A 1 95 ? 3.602 -0.504 0.689 1.00 91.88 95 ALA A N 1
ATOM 748 C CA . ALA A 1 95 ? 2.257 -0.310 1.228 1.00 91.88 95 ALA A CA 1
ATOM 749 C C . ALA A 1 95 ? 2.192 -0.738 2.701 1.00 91.88 95 ALA A C 1
ATOM 751 O O . ALA A 1 95 ? 1.591 -0.045 3.515 1.00 91.88 95 ALA A O 1
ATOM 752 N N . ILE A 1 96 ? 2.873 -1.827 3.076 1.00 92.19 96 ILE A N 1
ATOM 753 C CA . ILE A 1 96 ? 2.971 -2.261 4.478 1.00 92.19 96 ILE A CA 1
ATOM 754 C C . ILE A 1 96 ? 3.609 -1.170 5.344 1.00 92.19 96 ILE A C 1
ATOM 756 O O . ILE A 1 96 ? 3.043 -0.799 6.371 1.00 92.19 96 ILE A O 1
ATOM 760 N N . ILE A 1 97 ? 4.746 -0.619 4.908 1.00 91.56 97 ILE A N 1
ATOM 761 C CA . ILE A 1 97 ? 5.439 0.466 5.619 1.00 91.56 97 ILE A CA 1
ATOM 762 C C . ILE A 1 97 ? 4.519 1.685 5.774 1.00 91.56 97 ILE A C 1
ATOM 764 O O . ILE A 1 97 ? 4.412 2.231 6.873 1.00 91.56 97 ILE A O 1
ATOM 768 N N . LEU A 1 98 ? 3.831 2.087 4.702 1.00 95.25 98 LEU A N 1
ATOM 769 C CA . LEU A 1 98 ? 2.895 3.212 4.714 1.00 95.25 98 LEU A CA 1
ATOM 770 C C . LEU A 1 98 ? 1.755 3.003 5.726 1.00 95.25 98 LEU A C 1
ATOM 772 O O . LEU A 1 98 ? 1.448 3.897 6.517 1.00 95.25 98 LEU A O 1
ATOM 776 N N . LEU A 1 99 ? 1.153 1.810 5.742 1.00 96.12 99 LEU A N 1
ATOM 777 C CA . LEU A 1 99 ? 0.086 1.453 6.681 1.00 96.12 99 LEU A CA 1
ATOM 778 C C . LEU A 1 99 ? 0.565 1.484 8.134 1.00 96.12 99 LEU A C 1
ATOM 780 O O . LEU A 1 99 ? -0.117 2.032 9.003 1.00 96.12 99 LEU A O 1
ATOM 784 N N . GLU A 1 100 ? 1.755 0.947 8.399 1.00 95.31 100 GLU A N 1
ATOM 785 C CA . GLU A 1 100 ? 2.339 0.938 9.740 1.00 95.31 100 GLU A CA 1
ATOM 786 C C . GLU A 1 100 ? 2.679 2.351 10.225 1.00 95.31 100 GLU A C 1
ATOM 788 O O . GLU A 1 100 ? 2.422 2.677 11.388 1.00 95.31 100 GLU A O 1
ATOM 793 N N . GLN A 1 101 ? 3.166 3.223 9.335 1.00 95.19 101 GLN A N 1
ATOM 794 C CA . GLN A 1 101 ? 3.367 4.648 9.620 1.00 95.19 101 GLN A CA 1
ATOM 795 C C . GLN A 1 101 ? 2.051 5.374 9.933 1.00 95.19 101 GLN A C 1
ATOM 797 O O . GLN A 1 101 ? 2.033 6.270 10.779 1.00 95.19 101 GLN A O 1
ATOM 802 N N . ALA A 1 102 ? 0.947 4.960 9.307 1.00 96.06 102 ALA A N 1
ATOM 803 C CA . ALA A 1 102 ? -0.402 5.443 9.606 1.00 96.06 102 ALA A CA 1
ATOM 804 C C . ALA A 1 102 ? -1.016 4.818 10.879 1.00 96.06 102 ALA A C 1
ATOM 806 O O . ALA A 1 102 ? -2.136 5.150 11.277 1.00 96.06 102 ALA A O 1
ATOM 807 N N . GLY A 1 103 ? -0.291 3.919 11.554 1.00 96.50 103 GLY A N 1
ATOM 808 C CA . GLY A 1 103 ? -0.729 3.259 12.781 1.00 96.50 103 GLY A CA 1
ATOM 809 C C . GLY A 1 103 ? -1.664 2.068 12.563 1.00 96.50 103 GLY A C 1
ATOM 810 O O . GLY A 1 103 ? -2.288 1.624 13.531 1.00 96.50 103 GLY A O 1
ATOM 811 N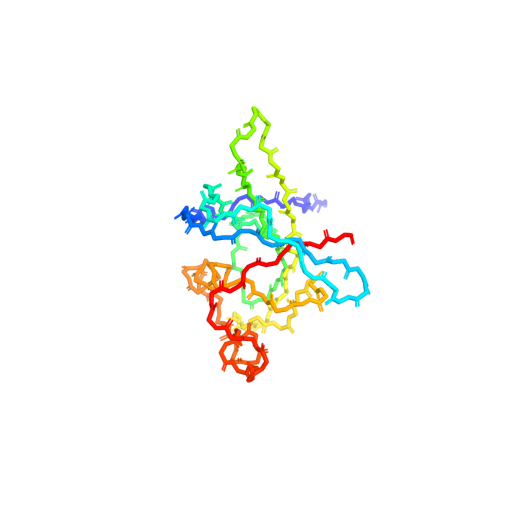 N . ILE A 1 104 ? -1.761 1.551 11.333 1.00 97.25 104 ILE A N 1
ATOM 812 C CA . 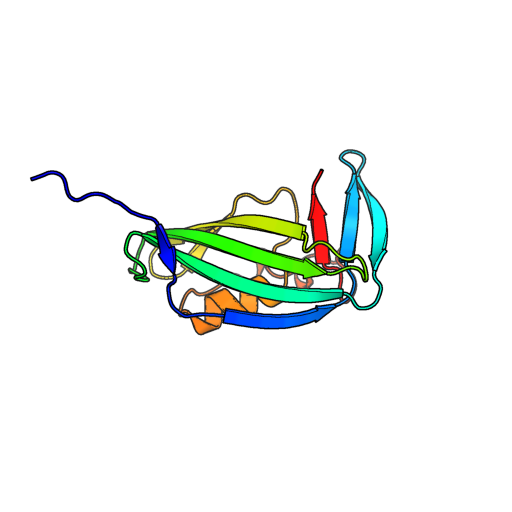ILE A 1 104 ? -2.458 0.307 10.992 1.00 97.25 104 ILE A CA 1
ATOM 813 C C . ILE A 1 104 ? -1.440 -0.836 11.027 1.00 97.25 104 ILE A C 1
ATOM 815 O O . ILE A 1 104 ? -0.469 -0.865 10.280 1.00 97.25 104 ILE A O 1
ATOM 819 N N . LYS A 1 105 ? -1.663 -1.808 11.907 1.00 96.31 105 LYS A N 1
ATOM 820 C CA . LYS A 1 105 ? -0.816 -2.991 12.055 1.00 96.31 105 LYS A CA 1
ATOM 821 C C . LYS A 1 105 ? -1.079 -3.968 10.919 1.00 96.31 105 LYS A C 1
ATOM 823 O O . LYS A 1 105 ? -2.215 -4.409 10.738 1.00 96.31 105 LYS A O 1
ATOM 828 N N . VAL A 1 106 ? -0.028 -4.377 10.224 1.00 92.94 106 VAL A N 1
ATOM 829 C CA . VAL A 1 106 ? -0.114 -5.390 9.172 1.00 92.94 106 VAL A CA 1
ATOM 830 C C . VAL A 1 106 ? 0.351 -6.738 9.722 1.00 92.94 106 VAL A C 1
ATOM 832 O O . VAL A 1 106 ? 1.402 -6.841 10.353 1.00 92.94 106 VAL A O 1
ATOM 835 N N . GLY A 1 107 ? -0.481 -7.767 9.551 1.00 88.56 107 GLY A N 1
ATOM 836 C CA . GLY A 1 107 ? -0.171 -9.127 9.994 1.00 88.56 107 GLY A CA 1
ATOM 837 C C . GLY A 1 107 ? 0.877 -9.810 9.114 1.00 88.56 107 GLY A C 1
ATOM 838 O O . GLY A 1 107 ? 0.998 -9.500 7.934 1.00 88.56 107 GLY A O 1
ATOM 839 N N . GLU A 1 108 ? 1.591 -10.785 9.680 1.00 83.94 108 GLU A N 1
ATOM 840 C CA . GLU A 1 108 ? 2.632 -11.553 8.976 1.00 83.94 108 GLU A CA 1
ATOM 841 C C . GLU A 1 108 ? 2.130 -12.216 7.689 1.00 83.94 108 GLU A C 1
ATOM 843 O O . GLU A 1 108 ? 2.856 -12.267 6.709 1.00 83.94 108 GLU A O 1
ATOM 848 N N . ASN A 1 109 ? 0.865 -12.639 7.656 1.00 81.00 109 ASN A N 1
ATOM 849 C CA . ASN A 1 109 ? 0.224 -13.266 6.499 1.00 81.00 109 ASN A CA 1
ATOM 850 C C . ASN A 1 109 ? 0.060 -12.343 5.276 1.00 81.00 109 ASN A C 1
ATOM 852 O O . ASN A 1 109 ? -0.334 -12.818 4.217 1.00 81.00 109 ASN A O 1
ATOM 856 N N . TYR A 1 110 ? 0.309 -11.042 5.430 1.00 80.50 110 TYR A N 1
ATOM 857 C CA . TYR A 1 110 ? 0.302 -10.062 4.341 1.00 80.50 110 TYR A CA 1
ATOM 858 C C . TYR A 1 110 ? 1.715 -9.668 3.902 1.00 80.50 110 TYR A C 1
ATOM 860 O O . TYR A 1 110 ? 1.869 -8.893 2.961 1.00 80.50 110 TYR A O 1
ATOM 868 N N . ARG A 1 111 ? 2.755 -10.155 4.593 1.00 77.19 111 ARG A N 1
ATOM 869 C CA . ARG A 1 111 ? 4.144 -9.832 4.271 1.00 77.19 111 ARG A CA 1
ATOM 870 C C . ARG A 1 111 ? 4.662 -10.782 3.190 1.00 77.19 111 ARG A C 1
ATOM 872 O O . ARG A 1 111 ? 4.515 -11.994 3.362 1.00 77.19 111 ARG A O 1
ATOM 879 N N . PRO A 1 112 ? 5.351 -10.275 2.152 1.00 66.56 112 PRO A N 1
ATOM 880 C CA . PRO A 1 112 ? 5.946 -11.114 1.110 1.00 66.56 112 PRO A CA 1
ATOM 881 C C . PRO A 1 112 ? 6.863 -12.212 1.670 1.00 66.56 112 PRO A C 1
ATOM 883 O O . PRO A 1 112 ? 6.848 -13.332 1.190 1.00 66.56 112 PRO A O 1
ATOM 886 N N . GLU A 1 113 ? 7.596 -11.937 2.753 1.00 59.53 113 GLU A N 1
ATOM 887 C CA . GLU A 1 113 ? 8.546 -12.887 3.361 1.00 59.53 113 GLU A CA 1
ATOM 888 C C . GLU A 1 113 ? 7.887 -14.118 4.014 1.00 59.53 113 GLU A C 1
ATOM 890 O O . GLU A 1 113 ? 8.572 -15.083 4.352 1.00 59.53 113 GLU A O 1
ATOM 895 N N . SER A 1 114 ? 6.564 -14.098 4.200 1.00 52.06 114 SER A N 1
ATOM 896 C CA . SER A 1 114 ? 5.804 -15.230 4.741 1.00 52.06 114 SER A CA 1
ATOM 897 C C . SER A 1 114 ? 5.461 -16.292 3.688 1.00 52.06 114 SER A C 1
ATOM 899 O O . SER A 1 114 ? 5.067 -17.402 4.056 1.00 52.06 114 SER A O 1
ATOM 901 N N . ASP A 1 115 ? 5.662 -15.985 2.399 1.00 48.81 115 ASP A N 1
ATOM 902 C CA . ASP A 1 115 ? 5.524 -16.923 1.290 1.00 48.81 115 ASP A CA 1
ATOM 903 C C . ASP A 1 115 ? 6.917 -17.329 0.758 1.00 48.81 115 ASP A C 1
ATOM 905 O O . ASP A 1 115 ? 7.618 -16.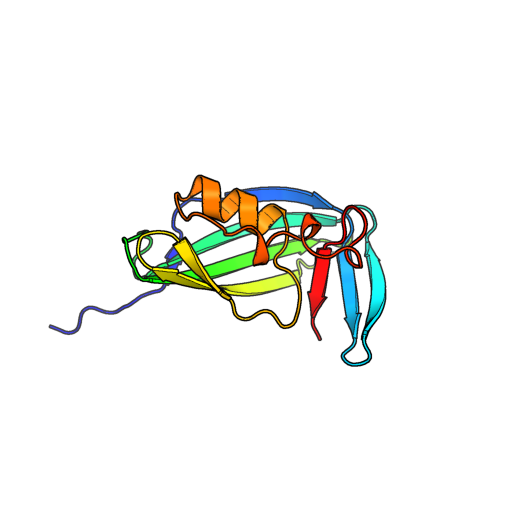509 0.161 1.00 48.81 115 ASP A O 1
ATOM 909 N N . PRO A 1 116 ? 7.349 -18.595 0.921 1.00 42.25 116 PRO A N 1
ATOM 910 C CA . PRO A 1 116 ? 8.631 -19.070 0.397 1.00 42.25 116 PRO A CA 1
ATOM 911 C C . PRO A 1 116 ? 8.733 -19.040 -1.143 1.00 42.25 116 PRO A C 1
ATOM 913 O O . PRO A 1 116 ? 9.828 -19.249 -1.669 1.00 42.25 116 PRO A O 1
ATOM 916 N N . ALA A 1 117 ? 7.638 -18.781 -1.872 1.00 44.41 117 ALA A N 1
ATOM 917 C CA . ALA A 1 117 ? 7.646 -18.515 -3.314 1.00 44.41 117 ALA A CA 1
ATOM 918 C C . ALA A 1 117 ? 7.877 -17.028 -3.665 1.00 44.41 117 ALA A C 1
ATOM 920 O O . ALA A 1 117 ? 8.311 -16.720 -4.781 1.00 44.41 117 ALA A O 1
ATOM 921 N N . ALA A 1 118 ? 7.661 -16.105 -2.723 1.00 47.78 118 ALA A N 1
ATOM 922 C CA . ALA A 1 118 ? 7.859 -14.666 -2.890 1.00 47.78 118 ALA A CA 1
ATOM 923 C C . ALA A 1 118 ? 9.308 -14.269 -2.553 1.00 47.78 118 ALA A C 1
ATOM 925 O O . ALA A 1 118 ? 9.600 -13.540 -1.607 1.00 47.78 118 ALA A O 1
ATOM 926 N N . GLY A 1 119 ? 10.251 -14.789 -3.343 1.00 40.50 119 GLY A N 1
ATOM 927 C CA . GLY A 1 119 ? 11.661 -14.412 -3.258 1.00 40.50 119 GLY A CA 1
ATOM 928 C C . GLY A 1 119 ? 11.883 -12.902 -3.438 1.00 40.50 119 GLY A C 1
ATOM 929 O O . GLY A 1 119 ? 11.198 -12.254 -4.227 1.00 40.50 119 GLY A O 1
ATOM 930 N N . GLU A 1 120 ? 12.864 -12.394 -2.686 1.00 43.78 120 GLU A N 1
ATOM 931 C CA . GLU A 1 120 ? 13.417 -11.032 -2.619 1.00 43.78 120 GLU A CA 1
ATOM 932 C C . GLU A 1 120 ? 12.866 -9.990 -3.620 1.00 43.78 120 GLU A C 1
ATOM 934 O O . GLU A 1 120 ? 13.080 -10.069 -4.830 1.00 43.78 120 GLU A O 1
ATOM 939 N N . LYS A 1 121 ? 12.266 -8.923 -3.065 1.00 44.22 121 LYS A N 1
ATOM 940 C CA . LYS A 1 121 ? 11.992 -7.626 -3.719 1.00 44.22 121 LYS A CA 1
ATOM 941 C C . LYS A 1 121 ? 11.178 -7.701 -5.016 1.00 44.22 121 LYS A C 1
ATOM 943 O O . LYS A 1 121 ? 11.626 -7.224 -6.059 1.00 44.22 121 LYS A O 1
ATOM 948 N N . ARG A 1 122 ? 9.957 -8.232 -4.963 1.00 50.75 122 ARG A N 1
ATOM 949 C CA . ARG A 1 122 ? 9.042 -8.170 -6.110 1.00 50.75 122 ARG A CA 1
ATOM 950 C C . ARG A 1 122 ? 7.803 -7.363 -5.770 1.00 50.75 122 ARG A C 1
ATOM 952 O O . ARG A 1 122 ? 7.083 -7.681 -4.832 1.00 50.75 122 ARG A O 1
ATOM 959 N N . LEU A 1 123 ? 7.619 -6.296 -6.534 1.00 55.31 123 LEU A N 1
ATOM 960 C CA . LEU A 1 123 ? 6.436 -5.461 -6.532 1.00 55.31 123 LEU A CA 1
ATOM 961 C C . LEU A 1 123 ? 5.680 -5.740 -7.836 1.00 55.31 123 LEU A C 1
ATOM 963 O O . LEU A 1 123 ? 6.295 -5.711 -8.910 1.00 55.31 123 LEU A O 1
ATOM 967 N N . PHE A 1 124 ? 4.400 -6.087 -7.719 1.00 57.22 124 PHE A N 1
ATOM 968 C CA . PHE A 1 124 ? 3.558 -6.555 -8.820 1.00 57.22 124 PHE A CA 1
ATOM 969 C C . PHE A 1 124 ? 2.441 -5.552 -9.112 1.00 57.22 124 PHE A C 1
ATOM 971 O O . PHE A 1 124 ? 1.891 -4.953 -8.188 1.00 57.22 124 PHE A O 1
ATOM 978 N N . ILE A 1 125 ? 2.120 -5.395 -10.393 1.00 52.78 125 ILE A N 1
ATOM 979 C CA . ILE A 1 125 ? 1.004 -4.608 -10.925 1.00 52.78 125 ILE A CA 1
ATOM 980 C C . ILE A 1 125 ? 0.111 -5.553 -11.726 1.00 52.78 125 ILE A C 1
ATOM 982 O O . ILE A 1 125 ? 0.631 -6.415 -12.441 1.00 52.78 125 ILE A O 1
ATOM 986 N N . LEU A 1 126 ? -1.205 -5.427 -11.545 1.00 47.53 126 LEU A N 1
ATOM 987 C CA . LEU A 1 126 ? -2.204 -6.384 -12.028 1.00 47.53 126 LEU A CA 1
ATOM 988 C C . LEU A 1 126 ? -2.865 -5.912 -13.329 1.00 47.53 126 LEU A C 1
ATOM 990 O O . LEU A 1 126 ? -2.986 -4.714 -13.558 1.00 47.53 126 LEU A O 1
ATOM 994 N N . ASP A 1 127 ? -3.274 -6.883 -14.147 1.00 44.75 127 ASP A N 1
ATOM 995 C CA . ASP A 1 127 ? -4.117 -6.752 -15.351 1.00 44.75 127 ASP A CA 1
ATOM 996 C C . ASP A 1 127 ? -5.612 -6.640 -15.020 1.00 44.75 127 ASP A C 1
ATOM 998 O O . ASP A 1 127 ? -6.090 -7.497 -14.231 1.00 44.75 127 ASP A O 1
#